Protein AF-A0A3D2V5H7-F1 (afdb_monomer_lite)

Radius of gyration: 29.08 Å; chains: 1; bounding box: 67×39×74 Å

Structure (mmCIF, N/CA/C/O backbone):
data_AF-A0A3D2V5H7-F1
#
_entry.id   AF-A0A3D2V5H7-F1
#
loop_
_atom_site.group_PDB
_atom_site.id
_atom_site.type_symbol
_atom_site.label_atom_id
_atom_site.label_alt_id
_atom_site.label_comp_id
_atom_site.label_asym_id
_atom_site.label_entity_id
_atom_site.label_seq_id
_atom_site.pdbx_PDB_ins_code
_atom_site.Cartn_x
_atom_site.Cartn_y
_atom_site.Cartn_z
_atom_site.occupancy
_atom_site.B_iso_or_equiv
_atom_site.auth_seq_id
_atom_site.auth_comp_id
_atom_site.auth_asym_id
_atom_site.auth_atom_id
_atom_site.pdbx_PDB_model_num
ATOM 1 N N . GLU A 1 1 ? 8.624 8.172 -12.654 1.00 70.38 1 GLU A N 1
ATOM 2 C CA . GLU A 1 1 ? 8.722 6.861 -13.332 1.00 70.38 1 GLU A CA 1
ATOM 3 C C . GLU A 1 1 ? 8.854 7.114 -14.825 1.00 70.38 1 GLU A C 1
ATOM 5 O O . GLU A 1 1 ? 8.631 8.256 -15.220 1.00 70.38 1 GLU A O 1
ATOM 10 N N . GLY A 1 2 ? 9.290 6.141 -15.624 1.00 90.81 2 GLY A N 1
ATOM 11 C CA . GLY A 1 2 ? 9.552 6.363 -17.047 1.00 90.81 2 GLY A CA 1
ATOM 12 C C . GLY A 1 2 ? 9.188 5.159 -17.900 1.00 90.81 2 GLY A C 1
ATOM 13 O O . GLY A 1 2 ? 9.436 4.023 -17.510 1.00 90.81 2 GLY A O 1
ATOM 14 N N . ILE A 1 3 ? 8.604 5.425 -19.065 1.00 94.00 3 ILE A N 1
ATOM 15 C CA . ILE A 1 3 ? 8.394 4.429 -20.114 1.00 94.00 3 ILE A CA 1
ATOM 16 C C . ILE A 1 3 ? 9.391 4.766 -21.218 1.00 94.00 3 ILE A C 1
ATOM 18 O O . ILE A 1 3 ? 9.264 5.803 -21.868 1.00 94.00 3 ILE A O 1
ATOM 22 N N . ALA A 1 4 ? 10.408 3.927 -21.385 1.00 93.94 4 ALA A N 1
ATOM 23 C CA . ALA A 1 4 ? 11.448 4.119 -22.386 1.00 93.94 4 ALA A CA 1
ATOM 24 C C . ALA A 1 4 ? 11.196 3.233 -23.611 1.00 93.94 4 ALA A C 1
ATOM 26 O O . ALA A 1 4 ? 10.828 2.068 -23.483 1.00 93.94 4 ALA A O 1
ATOM 27 N N . HIS A 1 5 ? 11.444 3.769 -24.806 1.00 93.81 5 HIS A N 1
ATOM 28 C CA . HIS A 1 5 ? 11.599 2.966 -26.016 1.00 93.81 5 HIS A CA 1
ATOM 29 C C . HIS A 1 5 ? 13.094 2.728 -26.232 1.00 93.81 5 HIS A C 1
ATOM 31 O O . HIS A 1 5 ? 13.810 3.629 -26.670 1.00 93.81 5 HIS A O 1
ATOM 37 N N . ARG A 1 6 ? 13.568 1.522 -25.919 1.00 91.44 6 ARG A N 1
ATOM 38 C CA . ARG A 1 6 ? 14.993 1.167 -25.996 1.00 91.44 6 ARG A CA 1
ATOM 39 C C . ARG A 1 6 ? 15.404 0.633 -27.366 1.00 91.44 6 ARG A C 1
ATOM 41 O O . ARG A 1 6 ? 16.592 0.497 -27.637 1.00 91.44 6 ARG A O 1
ATOM 48 N N . GLY A 1 7 ? 14.431 0.370 -28.242 1.00 92.62 7 GLY A N 1
ATOM 49 C CA . GLY A 1 7 ? 14.690 -0.285 -29.520 1.00 92.62 7 GLY A CA 1
ATOM 50 C C . GLY A 1 7 ? 15.323 -1.654 -29.292 1.00 92.62 7 GLY A C 1
ATOM 51 O O . GLY A 1 7 ? 14.989 -2.335 -28.325 1.00 92.62 7 GLY A O 1
ATOM 52 N N . ASP A 1 8 ? 16.245 -2.045 -30.156 1.00 94.00 8 ASP A N 1
ATOM 53 C CA . ASP A 1 8 ? 17.011 -3.289 -30.063 1.00 94.00 8 ASP A CA 1
ATOM 54 C C . ASP A 1 8 ? 18.351 -3.134 -29.305 1.00 94.00 8 ASP A C 1
ATOM 56 O O . ASP A 1 8 ? 19.121 -4.096 -29.212 1.00 94.00 8 ASP A O 1
ATOM 60 N N . PHE A 1 9 ? 18.625 -1.947 -28.739 1.00 93.75 9 PHE A N 1
ATOM 61 C CA . PHE A 1 9 ? 19.923 -1.568 -28.169 1.00 93.75 9 PHE A CA 1
ATOM 62 C C . PHE A 1 9 ? 20.448 -2.575 -27.142 1.00 93.75 9 PHE A C 1
ATOM 64 O O . PHE A 1 9 ? 21.615 -2.958 -27.213 1.00 93.75 9 PHE A O 1
ATOM 71 N N . ASP A 1 10 ? 19.622 -3.007 -26.185 1.00 94.38 10 ASP A N 1
ATOM 72 C CA . ASP A 1 10 ? 20.069 -3.889 -25.099 1.00 94.38 10 ASP A CA 1
ATOM 73 C C . ASP A 1 10 ? 20.480 -5.262 -25.616 1.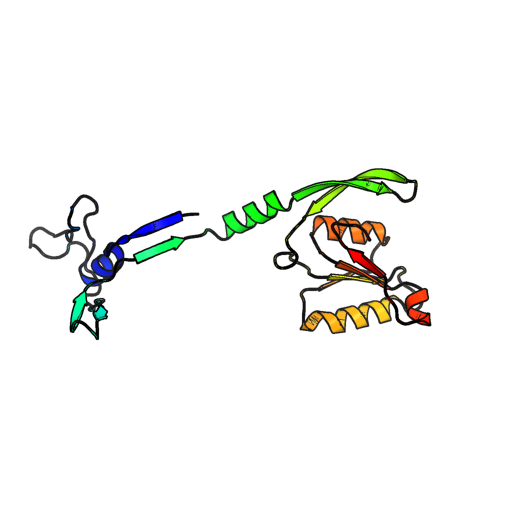00 94.38 10 ASP A C 1
ATOM 75 O O . ASP A 1 10 ? 21.561 -5.761 -25.301 1.00 94.38 10 ASP A O 1
ATOM 79 N N . LEU A 1 11 ? 19.629 -5.868 -26.443 1.00 95.69 11 LEU A N 1
ATOM 80 C CA . LEU A 1 11 ? 19.851 -7.211 -26.966 1.00 95.69 11 LEU A CA 1
ATOM 81 C C . LEU A 1 11 ? 21.052 -7.234 -27.909 1.00 95.69 11 LEU A C 1
ATOM 83 O O . LEU A 1 11 ? 21.924 -8.094 -27.766 1.00 95.69 11 LEU A O 1
ATOM 87 N N . ARG A 1 12 ? 21.154 -6.252 -28.812 1.00 95.38 12 ARG A N 1
ATOM 88 C CA . ARG A 1 12 ? 22.317 -6.112 -29.692 1.00 95.38 12 ARG A CA 1
ATOM 89 C C . ARG A 1 12 ? 23.588 -5.809 -28.908 1.00 95.38 12 ARG A C 1
ATOM 91 O O . ARG A 1 12 ? 24.598 -6.462 -29.147 1.00 95.38 12 ARG A O 1
ATOM 98 N N . SER A 1 13 ? 23.540 -4.934 -27.903 1.00 94.69 13 SER A N 1
ATOM 99 C CA . SER A 1 13 ? 24.713 -4.648 -27.064 1.00 94.69 13 SER A CA 1
ATOM 100 C C . SER A 1 13 ? 25.210 -5.885 -26.307 1.00 94.69 13 SER A C 1
ATOM 102 O O . SER A 1 13 ? 26.416 -6.116 -26.197 1.00 94.69 13 SER A O 1
ATOM 104 N N . HIS A 1 14 ? 24.292 -6.719 -25.807 1.00 95.50 14 HIS A N 1
ATOM 105 C CA . HIS A 1 14 ? 24.624 -7.974 -25.130 1.00 95.50 14 HIS A CA 1
ATOM 106 C C . HIS A 1 14 ? 25.090 -9.087 -26.078 1.00 95.50 14 HIS A C 1
ATOM 108 O O . HIS A 1 14 ? 25.809 -9.990 -25.637 1.00 95.50 14 HIS A O 1
ATOM 114 N N . MET A 1 15 ? 24.705 -9.050 -27.353 1.00 95.81 15 MET A N 1
ATOM 115 C CA . MET A 1 15 ? 25.098 -10.027 -28.371 1.00 95.81 15 MET A CA 1
ATOM 116 C C . MET A 1 15 ? 26.419 -9.642 -29.054 1.00 95.81 15 MET A C 1
ATOM 118 O O . MET A 1 15 ? 27.369 -10.425 -29.030 1.00 95.81 15 MET A O 1
ATOM 122 N N . GLU A 1 16 ? 26.487 -8.435 -29.615 1.00 95.06 16 GLU A N 1
ATOM 123 C CA . GLU A 1 16 ? 27.534 -7.949 -30.526 1.00 95.06 16 GLU A CA 1
ATOM 124 C C . GLU A 1 16 ? 28.676 -7.228 -29.788 1.00 95.06 16 GLU A C 1
ATOM 126 O O . GLU A 1 16 ? 29.846 -7.354 -30.153 1.00 95.06 16 GLU A O 1
ATOM 131 N N . GLY A 1 17 ? 28.351 -6.509 -28.712 1.00 94.69 17 GLY A N 1
ATOM 132 C CA . GLY A 1 17 ? 29.262 -5.601 -28.016 1.00 94.69 17 GLY A CA 1
ATOM 133 C C . GLY A 1 17 ? 28.679 -4.200 -27.879 1.00 94.69 17 GLY A C 1
ATOM 134 O O . GLY A 1 17 ? 27.616 -3.910 -28.413 1.00 94.69 17 GLY A O 1
ATOM 135 N N . LYS A 1 18 ? 29.358 -3.318 -27.139 1.00 94.44 18 LYS A N 1
ATOM 136 C CA . LYS A 1 18 ? 28.831 -1.977 -26.836 1.00 94.44 18 LYS A CA 1
ATOM 137 C C . LYS A 1 18 ? 28.528 -1.191 -28.122 1.00 94.44 18 LYS A C 1
ATOM 139 O O . LYS A 1 18 ? 29.432 -0.973 -28.927 1.00 94.44 18 LYS A O 1
ATOM 144 N N . LEU A 1 19 ? 27.281 -0.748 -28.268 1.00 93.81 19 LEU A N 1
ATOM 145 C CA . LEU A 1 19 ? 26.840 0.101 -29.374 1.00 93.81 19 LEU A CA 1
ATOM 146 C C . LEU A 1 19 ? 27.126 1.584 -29.092 1.00 93.81 19 LEU A C 1
ATOM 148 O O . LEU A 1 19 ? 27.026 2.022 -27.942 1.00 93.81 19 LEU A O 1
ATOM 152 N N . ASP A 1 20 ? 27.439 2.353 -30.136 1.00 90.50 20 ASP A N 1
ATOM 153 C CA . ASP A 1 20 ? 27.622 3.804 -30.058 1.00 90.50 20 ASP A CA 1
ATOM 154 C C . ASP A 1 20 ? 26.261 4.521 -30.140 1.00 90.50 20 ASP A C 1
ATOM 156 O O . ASP A 1 20 ? 25.637 4.540 -31.206 1.00 90.50 20 ASP A O 1
ATOM 160 N N . PRO A 1 21 ? 25.792 5.160 -29.052 1.00 84.69 21 PRO A N 1
ATOM 161 C CA . PRO A 1 21 ? 24.500 5.842 -29.031 1.00 84.69 21 PRO A CA 1
ATOM 162 C C . PRO A 1 21 ? 24.428 7.075 -29.947 1.00 84.69 21 PRO A C 1
ATOM 164 O O . PRO A 1 21 ? 23.338 7.602 -30.151 1.00 84.69 21 PRO A O 1
ATOM 167 N N . ASN A 1 22 ? 25.554 7.557 -30.484 1.00 88.38 22 ASN A N 1
ATOM 168 C CA . ASN A 1 22 ? 25.585 8.692 -31.413 1.00 88.38 22 ASN A CA 1
ATOM 169 C C . ASN A 1 22 ? 25.390 8.275 -32.879 1.00 88.38 22 ASN A C 1
ATOM 171 O O . ASN A 1 22 ? 25.282 9.139 -33.749 1.00 88.38 22 ASN A O 1
ATOM 175 N N . THR A 1 23 ? 25.359 6.972 -33.162 1.00 89.12 23 THR A N 1
ATOM 176 C CA . THR A 1 23 ? 25.171 6.432 -34.515 1.00 89.12 23 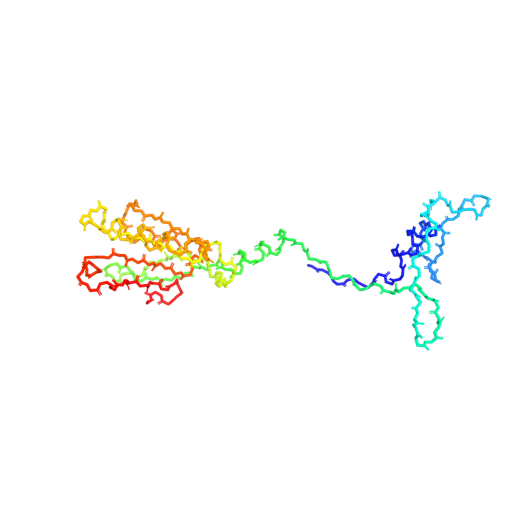THR A CA 1
ATOM 177 C C . THR A 1 23 ? 23.703 6.100 -34.777 1.00 89.12 23 THR A C 1
ATOM 179 O O . THR A 1 23 ? 22.959 5.719 -33.872 1.00 89.12 23 THR A O 1
ATOM 182 N N . ASN A 1 24 ? 23.261 6.281 -36.024 1.00 86.25 24 ASN A N 1
ATOM 183 C CA . ASN A 1 24 ? 21.930 5.876 -36.470 1.00 86.25 24 ASN A CA 1
ATOM 184 C C . ASN A 1 24 ? 22.008 5.332 -37.914 1.00 86.25 24 ASN A C 1
ATOM 186 O O . ASN A 1 24 ? 22.168 6.136 -38.837 1.00 86.25 24 ASN A O 1
ATOM 190 N N . PRO A 1 25 ? 21.907 4.005 -38.132 1.00 86.31 25 PRO A N 1
ATOM 191 C CA . PRO A 1 25 ? 21.596 2.965 -37.144 1.00 86.31 25 PRO A CA 1
ATOM 192 C C . PRO A 1 25 ? 22.700 2.796 -36.090 1.00 86.31 25 PRO A C 1
ATOM 194 O O . PRO A 1 25 ? 23.825 3.233 -36.293 1.00 86.31 25 PRO A O 1
ATOM 197 N N . LEU A 1 26 ? 22.365 2.168 -34.961 1.00 89.88 26 LEU A N 1
ATOM 198 C CA . LEU A 1 26 ? 23.327 1.885 -33.895 1.00 89.88 26 LEU A CA 1
ATOM 199 C C . LEU A 1 26 ? 24.411 0.911 -34.385 1.00 89.88 26 LEU A C 1
ATOM 201 O O . LEU A 1 26 ? 24.105 -0.225 -34.772 1.00 89.88 26 LEU A O 1
ATOM 205 N N . GLU A 1 27 ? 25.667 1.336 -34.320 1.00 92.81 27 GLU A N 1
ATOM 206 C CA . GLU A 1 27 ? 26.853 0.578 -34.723 1.00 92.81 27 GLU A CA 1
ATOM 207 C C . GLU A 1 27 ? 27.681 0.136 -33.508 1.00 92.81 27 GLU A C 1
ATOM 209 O O . GLU A 1 27 ? 27.677 0.782 -32.461 1.00 92.81 27 GLU A O 1
ATOM 214 N N . VAL A 1 28 ? 28.399 -0.984 -33.632 1.00 93.94 28 VAL A N 1
ATOM 215 C CA . VAL A 1 28 ? 29.275 -1.505 -32.569 1.00 93.94 28 VAL A CA 1
ATOM 216 C C . VAL A 1 28 ? 30.547 -0.664 -32.490 1.00 93.94 28 VAL A C 1
ATOM 218 O O . VAL A 1 28 ? 31.222 -0.465 -33.496 1.00 93.94 28 VAL A O 1
ATOM 221 N N . GLU A 1 29 ? 30.939 -0.232 -31.289 1.00 94.31 29 GLU A N 1
ATOM 222 C CA . GLU A 1 29 ? 32.233 0.423 -31.084 1.00 94.31 29 GLU A CA 1
ATOM 223 C C . GLU A 1 29 ? 33.377 -0.555 -31.407 1.00 94.31 29 GLU A C 1
ATOM 225 O O . GLU A 1 29 ? 33.543 -1.570 -30.722 1.00 94.31 29 GLU A O 1
ATOM 230 N N . THR A 1 30 ? 34.211 -0.244 -32.404 1.00 93.50 30 THR A N 1
ATOM 231 C CA . THR A 1 30 ? 35.353 -1.083 -32.805 1.00 93.50 30 THR A CA 1
ATOM 232 C C . THR A 1 30 ? 36.702 -0.554 -32.312 1.00 93.50 30 THR A C 1
ATOM 234 O O . THR A 1 30 ? 36.881 0.638 -32.065 1.00 93.50 30 THR A O 1
ATOM 237 N N . ASN A 1 31 ? 37.685 -1.445 -32.170 1.00 93.44 31 ASN A N 1
ATOM 238 C CA . ASN A 1 31 ? 39.093 -1.094 -31.971 1.00 93.44 31 ASN A CA 1
ATOM 239 C C . ASN A 1 31 ? 39.820 -0.863 -33.314 1.00 93.44 31 ASN A C 1
ATOM 241 O O . ASN A 1 31 ? 39.227 -0.983 -34.384 1.00 93.44 31 ASN A O 1
ATOM 245 N N . GLU A 1 32 ? 41.127 -0.584 -33.261 1.00 93.19 32 GLU A N 1
ATOM 246 C CA . GLU A 1 32 ? 41.990 -0.357 -34.438 1.00 93.19 32 GLU A CA 1
ATOM 247 C C . GLU A 1 32 ? 42.047 -1.549 -35.415 1.00 93.19 32 GLU A C 1
ATOM 249 O O . GLU A 1 32 ? 42.447 -1.395 -36.566 1.00 93.19 32 GLU A O 1
ATOM 254 N N . HIS A 1 33 ? 41.620 -2.738 -34.979 1.00 90.44 33 HIS A N 1
ATOM 255 C CA . HIS A 1 33 ? 41.572 -3.962 -35.780 1.00 90.44 33 HIS A CA 1
ATOM 256 C C . HIS A 1 33 ? 40.157 -4.306 -36.280 1.00 90.44 33 HIS A C 1
ATOM 258 O O . HIS A 1 33 ? 39.944 -5.413 -36.775 1.00 90.44 33 HIS A O 1
ATOM 264 N N . GLY A 1 34 ? 39.178 -3.407 -36.120 1.00 90.06 34 GLY A N 1
ATOM 265 C CA . GLY A 1 34 ? 37.791 -3.628 -36.547 1.00 90.06 34 GLY A CA 1
ATOM 266 C C . GLY A 1 34 ? 37.018 -4.644 -35.697 1.00 90.06 34 GLY A C 1
ATOM 267 O O . GLY A 1 34 ? 35.945 -5.088 -36.092 1.00 90.06 34 GLY A O 1
ATOM 268 N N . GLN A 1 35 ? 37.545 -5.038 -34.534 1.00 90.56 35 GLN A N 1
ATOM 269 C CA . GLN A 1 35 ? 36.857 -5.931 -33.598 1.00 90.56 35 GLN A CA 1
ATOM 270 C C . GLN A 1 35 ? 36.078 -5.121 -32.558 1.00 90.56 35 GLN A C 1
ATOM 272 O O . GLN A 1 35 ? 36.525 -4.021 -32.222 1.00 90.56 35 GLN A O 1
ATOM 277 N N . PRO A 1 36 ? 34.986 -5.659 -31.973 1.00 92.94 36 PRO A N 1
ATOM 278 C CA . PRO A 1 36 ? 34.277 -4.990 -30.888 1.00 92.94 36 PRO A CA 1
ATOM 279 C C . PRO A 1 36 ? 35.239 -4.599 -29.763 1.00 92.94 36 PRO A C 1
ATOM 281 O O . PRO A 1 36 ? 35.904 -5.455 -29.171 1.00 92.94 36 PRO A O 1
ATOM 284 N N . LYS A 1 37 ? 35.313 -3.299 -29.470 1.00 94.88 37 LYS A N 1
ATOM 285 C CA . LYS A 1 37 ? 36.137 -2.725 -28.400 1.00 94.88 37 LYS A CA 1
ATOM 286 C C . LYS A 1 37 ? 35.729 -3.285 -27.038 1.00 94.88 37 LYS A C 1
ATOM 288 O O . LYS A 1 37 ? 36.584 -3.587 -26.212 1.00 94.88 37 LYS A O 1
ATOM 293 N N . TRP A 1 38 ? 34.425 -3.474 -26.844 1.00 94.75 38 TRP A N 1
ATOM 294 C CA . TRP A 1 38 ? 33.826 -4.136 -25.689 1.00 94.75 38 TRP A CA 1
ATOM 295 C C . TRP A 1 38 ? 33.027 -5.332 -26.184 1.00 94.75 38 TRP A C 1
ATOM 297 O O . TRP A 1 38 ? 32.022 -5.156 -26.869 1.00 94.75 38 TRP A O 1
ATOM 307 N N . ARG A 1 39 ? 33.484 -6.546 -25.874 1.00 93.94 39 ARG A N 1
ATOM 308 C CA . ARG A 1 39 ? 32.860 -7.769 -26.388 1.00 93.94 39 ARG A CA 1
ATOM 309 C C . ARG A 1 39 ? 31.509 -8.038 -25.727 1.00 93.94 39 ARG A C 1
ATOM 311 O O . ARG A 1 39 ? 31.407 -8.022 -24.502 1.00 93.94 39 ARG A O 1
ATOM 318 N N . GLY A 1 40 ? 30.512 -8.346 -26.552 1.00 93.56 40 GLY A N 1
ATOM 319 C CA . GLY A 1 40 ? 29.263 -8.963 -26.118 1.00 93.56 40 GLY A CA 1
ATOM 320 C C . GLY A 1 40 ? 29.441 -10.453 -25.810 1.00 93.56 40 GLY A C 1
ATOM 321 O O . GLY A 1 40 ? 30.530 -11.019 -25.922 1.00 93.56 40 GLY A O 1
ATOM 322 N N . SER A 1 41 ? 28.348 -11.108 -25.432 1.00 95.62 41 SER A N 1
ATOM 323 C CA . SER A 1 41 ? 28.318 -12.541 -25.124 1.00 95.62 41 SER A CA 1
ATOM 324 C C . SER A 1 41 ? 28.505 -13.442 -26.350 1.00 95.62 41 SER A C 1
ATOM 326 O O . SER A 1 41 ? 28.837 -14.616 -26.184 1.00 95.62 41 SER A O 1
ATOM 328 N N . GLY A 1 42 ? 28.253 -12.928 -27.561 1.00 93.00 42 GLY A N 1
ATOM 329 C CA . GLY A 1 42 ? 28.255 -13.701 -28.806 1.00 93.00 42 GLY A CA 1
ATOM 330 C C . GLY A 1 42 ? 27.123 -14.729 -28.921 1.00 93.00 42 GLY A C 1
ATOM 331 O O . GLY A 1 42 ? 27.089 -15.483 -29.891 1.00 93.00 42 GLY A O 1
ATOM 332 N N . LYS A 1 43 ? 26.207 -14.794 -27.946 1.00 96.06 43 LYS A N 1
ATOM 333 C CA . LYS A 1 43 ? 25.021 -15.656 -28.012 1.00 96.06 43 LYS A CA 1
ATOM 334 C C . LYS A 1 43 ? 23.951 -14.990 -28.871 1.00 96.06 43 LYS A C 1
ATOM 336 O O . LYS A 1 43 ? 23.673 -13.813 -28.674 1.00 96.06 43 LYS A O 1
ATOM 341 N N . ASP A 1 44 ? 23.344 -15.758 -29.775 1.00 95.25 44 ASP A N 1
ATOM 342 C CA . ASP A 1 44 ? 22.225 -15.295 -30.600 1.00 95.25 44 ASP A CA 1
ATOM 343 C C . ASP A 1 44 ? 21.011 -14.996 -29.705 1.00 95.25 44 ASP A C 1
ATOM 345 O O . ASP A 1 44 ? 20.450 -15.903 -29.088 1.00 95.25 44 ASP A O 1
ATOM 349 N N . LEU A 1 45 ? 20.654 -13.714 -29.606 1.00 95.81 45 LEU A N 1
ATOM 350 C CA . LEU A 1 45 ? 19.474 -13.217 -28.890 1.00 95.81 45 LEU A CA 1
ATOM 351 C C . LEU A 1 45 ? 18.348 -12.805 -29.858 1.00 95.81 45 LEU A C 1
ATOM 353 O O . LEU A 1 45 ? 17.414 -12.113 -29.450 1.00 95.81 45 LEU A O 1
ATOM 357 N N . SER A 1 46 ? 18.430 -13.196 -31.136 1.00 95.75 46 SER A N 1
ATOM 358 C CA . SER A 1 46 ? 17.356 -12.959 -32.102 1.00 95.75 46 SER A CA 1
ATOM 359 C C . SER A 1 46 ? 16.128 -13.820 -31.813 1.00 95.75 46 SER A C 1
ATOM 361 O O . SER A 1 46 ? 16.211 -14.954 -31.331 1.00 95.75 46 SER A O 1
ATOM 363 N N . TYR A 1 47 ? 14.966 -13.271 -32.143 1.00 96.75 47 TYR A N 1
ATOM 364 C CA . TYR A 1 47 ? 13.712 -14.000 -32.185 1.00 96.75 47 TYR A CA 1
ATOM 365 C C . TYR A 1 47 ? 13.436 -14.442 -33.622 1.00 96.75 47 TYR A C 1
ATOM 367 O O . TYR A 1 47 ? 13.705 -13.701 -34.569 1.00 96.75 47 TYR A O 1
ATOM 375 N N . ARG A 1 48 ? 12.907 -15.657 -33.784 1.00 96.56 48 ARG A N 1
ATOM 376 C CA . ARG A 1 48 ? 12.405 -16.152 -35.065 1.00 96.56 48 ARG A CA 1
ATOM 377 C C . ARG A 1 48 ? 10.887 -16.115 -35.026 1.00 96.56 48 ARG A C 1
ATOM 379 O O . ARG A 1 48 ? 10.301 -16.767 -34.168 1.00 96.56 48 ARG A O 1
ATOM 386 N N . ASP A 1 49 ? 10.284 -15.389 -35.955 1.00 95.00 49 ASP A N 1
ATOM 387 C CA . ASP A 1 49 ? 8.840 -15.433 -36.146 1.00 95.00 49 ASP A CA 1
ATOM 388 C C . ASP A 1 49 ? 8.456 -16.699 -36.921 1.00 95.00 49 ASP A C 1
ATOM 390 O O . ASP A 1 49 ? 8.974 -16.968 -38.006 1.00 95.00 49 ASP A O 1
ATOM 394 N N . ASP A 1 50 ? 7.549 -17.489 -36.355 1.00 94.00 50 ASP A N 1
ATOM 395 C CA . ASP A 1 50 ? 7.130 -18.767 -36.931 1.00 94.00 50 ASP A CA 1
ATOM 396 C C . ASP A 1 50 ? 6.231 -18.590 -38.165 1.00 94.00 50 ASP A C 1
ATOM 398 O O . ASP A 1 50 ? 6.158 -19.492 -39.001 1.00 94.00 50 ASP A O 1
ATOM 402 N N . LEU A 1 51 ? 5.561 -17.438 -38.303 1.00 94.25 51 LEU A N 1
ATOM 403 C CA . LEU A 1 51 ? 4.658 -17.164 -39.424 1.00 94.25 51 LEU A CA 1
ATOM 404 C C . LEU A 1 51 ? 5.414 -16.727 -40.683 1.00 94.25 51 LEU A C 1
ATOM 406 O O . LEU A 1 51 ? 5.183 -17.276 -41.760 1.00 94.25 51 LEU A O 1
ATOM 410 N N . SER A 1 52 ? 6.309 -15.746 -40.561 1.00 94.12 52 SER A N 1
ATOM 411 C CA . SER A 1 52 ? 7.130 -15.255 -41.678 1.00 94.12 52 SER A CA 1
ATOM 412 C C . SER A 1 52 ? 8.400 -16.080 -41.902 1.00 94.12 52 SER A C 1
ATOM 414 O O . SER A 1 52 ? 8.955 -16.091 -43.000 1.00 94.12 52 SER A O 1
ATOM 416 N N . GLY A 1 53 ? 8.879 -16.777 -40.869 1.00 94.12 53 GLY A N 1
ATOM 417 C CA . GLY A 1 53 ? 10.177 -17.445 -40.863 1.00 94.12 53 GLY A CA 1
ATOM 418 C C . GLY A 1 53 ? 11.366 -16.496 -40.672 1.00 94.12 53 GLY A C 1
ATOM 419 O O . GLY A 1 53 ? 12.501 -16.981 -40.634 1.00 94.12 53 GLY A O 1
ATOM 420 N N . GLU A 1 54 ? 11.132 -15.187 -40.546 1.00 95.31 54 GLU A N 1
ATOM 421 C CA . GLU A 1 54 ? 12.172 -14.169 -40.410 1.00 95.31 54 GLU A CA 1
ATOM 422 C C . GLU A 1 54 ? 12.800 -14.171 -39.012 1.00 95.31 54 GLU A C 1
ATOM 424 O O . GLU A 1 54 ? 12.145 -14.430 -37.999 1.00 95.31 54 GLU A O 1
ATOM 429 N N . LYS A 1 55 ? 14.102 -13.868 -38.957 1.00 95.56 55 LYS A N 1
ATOM 430 C CA . LYS A 1 55 ? 14.833 -13.625 -37.712 1.00 95.56 55 LYS A CA 1
ATOM 431 C C . LYS A 1 55 ? 15.094 -12.136 -37.548 1.00 95.56 55 LYS A C 1
ATOM 433 O O . LYS A 1 55 ? 15.644 -11.513 -38.453 1.00 95.56 55 LYS A O 1
ATOM 438 N N . TYR A 1 56 ? 14.779 -11.594 -36.378 1.00 95.00 56 TYR A N 1
ATOM 439 C CA . TYR A 1 56 ? 15.046 -10.198 -36.038 1.00 95.00 56 TYR A CA 1
ATOM 440 C C . TYR A 1 56 ? 15.386 -10.039 -34.554 1.00 95.00 56 TYR A C 1
ATOM 442 O O . TYR A 1 56 ? 15.093 -10.909 -33.731 1.00 95.00 56 TYR A O 1
ATOM 450 N N . VAL A 1 57 ? 16.014 -8.918 -34.198 1.00 95.31 57 VAL A N 1
ATOM 451 C CA . VAL A 1 57 ? 16.204 -8.540 -32.793 1.00 95.31 57 VAL A CA 1
ATOM 452 C C . VAL A 1 57 ? 15.013 -7.674 -32.373 1.00 95.31 57 VAL A C 1
ATOM 454 O O . VAL A 1 57 ? 14.774 -6.640 -32.998 1.00 95.31 57 VAL A O 1
ATOM 457 N N . PRO A 1 58 ? 14.211 -8.087 -31.377 1.00 95.38 58 PRO A N 1
ATOM 458 C CA . PRO A 1 58 ? 13.001 -7.360 -31.022 1.00 95.38 58 PRO A CA 1
ATOM 459 C C . PRO A 1 58 ? 13.320 -6.016 -30.364 1.00 95.38 58 PRO A C 1
ATOM 461 O O . PRO A 1 58 ? 14.290 -5.878 -29.618 1.00 95.38 58 PRO A O 1
ATOM 464 N N . HIS A 1 59 ? 12.444 -5.040 -30.598 1.00 95.19 59 HIS A N 1
ATOM 465 C CA . HIS A 1 59 ? 12.476 -3.778 -29.872 1.00 95.19 59 HIS A CA 1
ATOM 466 C C . HIS A 1 59 ? 11.885 -3.934 -28.467 1.00 95.19 59 HIS A C 1
ATOM 468 O O . HIS A 1 59 ? 10.892 -4.637 -28.272 1.00 95.19 59 HIS A O 1
ATOM 474 N N . VAL A 1 60 ? 12.460 -3.223 -27.499 1.00 95.69 60 VAL A N 1
ATOM 475 C CA . VAL A 1 60 ? 12.040 -3.244 -26.098 1.00 95.69 60 VAL A CA 1
ATOM 476 C C . VAL A 1 60 ? 11.383 -1.919 -25.718 1.00 95.69 60 VAL A C 1
ATOM 478 O O . VAL A 1 60 ? 11.985 -0.846 -25.817 1.00 95.69 60 VAL A O 1
ATOM 481 N N . ILE A 1 61 ? 10.144 -2.009 -25.233 1.00 97.06 61 ILE A N 1
ATOM 482 C CA . ILE A 1 61 ? 9.498 -0.956 -24.446 1.00 97.06 61 ILE A CA 1
ATOM 483 C C . ILE A 1 61 ? 9.715 -1.302 -22.976 1.00 97.06 61 ILE A C 1
ATOM 485 O O . ILE A 1 61 ? 9.313 -2.375 -22.534 1.00 97.06 61 ILE A O 1
ATOM 489 N N . GLU A 1 62 ? 10.347 -0.406 -22.225 1.00 96.31 62 GLU A N 1
ATOM 490 C CA . GLU A 1 62 ? 10.700 -0.609 -20.821 1.00 96.31 62 GLU A CA 1
ATOM 491 C C . GLU A 1 62 ? 9.902 0.347 -19.922 1.00 96.31 62 GLU A C 1
ATOM 493 O O . GLU A 1 62 ? 10.259 1.522 -19.787 1.00 96.31 62 GLU A O 1
ATOM 498 N N . PRO A 1 63 ? 8.826 -0.132 -19.276 1.00 95.94 63 PRO A N 1
ATOM 499 C CA . PRO A 1 63 ? 8.231 0.538 -18.130 1.00 95.94 63 PRO A CA 1
ATOM 500 C C . PRO A 1 63 ? 9.113 0.317 -16.898 1.00 95.94 63 PRO A C 1
ATOM 502 O O . PRO A 1 63 ? 9.237 -0.802 -16.402 1.00 95.94 63 PRO A O 1
ATOM 505 N N . SER A 1 64 ? 9.707 1.393 -16.389 1.00 95.06 64 SER A N 1
ATOM 506 C CA . SER A 1 64 ? 10.525 1.367 -15.179 1.00 95.06 64 SER A CA 1
ATOM 507 C C . SER A 1 64 ? 9.957 2.303 -14.112 1.00 95.06 64 SER A C 1
ATOM 509 O O . SER A 1 64 ? 9.782 3.514 -14.311 1.00 95.06 64 SER A O 1
ATOM 511 N N . ALA A 1 65 ? 9.668 1.712 -12.955 1.00 94.81 65 ALA A N 1
ATOM 512 C CA . ALA A 1 65 ? 9.046 2.340 -11.800 1.00 94.81 65 ALA A CA 1
ATOM 513 C C . ALA A 1 65 ? 9.954 2.179 -10.575 1.00 94.81 65 ALA A C 1
ATOM 515 O O . ALA A 1 65 ? 10.513 1.110 -10.332 1.00 94.81 65 ALA A O 1
ATOM 516 N N . GLY A 1 66 ? 10.130 3.255 -9.808 1.00 95.88 66 GLY A N 1
ATOM 517 C CA . GLY A 1 66 ? 11.009 3.247 -8.640 1.00 95.88 66 GLY A CA 1
ATOM 518 C C . GLY A 1 66 ? 10.209 2.935 -7.384 1.00 95.88 66 GLY A C 1
ATOM 519 O O . GLY A 1 66 ? 9.418 3.777 -6.971 1.00 95.88 66 GLY A O 1
ATOM 520 N N . ALA A 1 67 ? 10.445 1.782 -6.755 1.00 94.88 67 ALA A N 1
ATOM 521 C CA . ALA A 1 67 ? 9.679 1.329 -5.589 1.00 94.88 67 ALA A CA 1
ATOM 522 C C . ALA A 1 67 ? 9.650 2.357 -4.441 1.00 94.88 67 ALA A C 1
ATOM 524 O O . ALA A 1 67 ? 8.588 2.616 -3.873 1.00 94.88 67 ALA A O 1
ATOM 525 N N . ASP A 1 68 ? 10.779 3.005 -4.141 1.00 96.25 68 ASP A N 1
ATOM 526 C CA . ASP A 1 68 ? 10.871 4.044 -3.109 1.00 96.25 68 ASP A CA 1
ATOM 527 C C . ASP A 1 68 ? 10.043 5.284 -3.459 1.00 96.25 68 ASP A C 1
ATOM 529 O O . ASP A 1 68 ? 9.347 5.839 -2.611 1.00 96.25 68 ASP A O 1
ATOM 533 N N . ARG A 1 69 ? 10.074 5.707 -4.730 1.00 96.31 69 ARG A N 1
ATOM 534 C CA . ARG A 1 69 ? 9.300 6.870 -5.191 1.00 96.31 69 ARG A CA 1
ATOM 535 C C . ARG A 1 69 ? 7.810 6.568 -5.216 1.00 96.31 69 ARG A C 1
ATOM 537 O O . ARG A 1 69 ? 7.035 7.428 -4.822 1.00 96.31 69 ARG A O 1
ATOM 544 N N . ALA A 1 70 ? 7.422 5.366 -5.639 1.00 95.19 70 ALA A N 1
ATOM 545 C CA . ALA A 1 70 ? 6.040 4.910 -5.574 1.00 95.19 70 ALA A CA 1
ATOM 546 C C . ALA A 1 70 ? 5.551 4.874 -4.120 1.00 95.19 70 ALA A C 1
ATOM 548 O O . ALA A 1 70 ? 4.485 5.397 -3.815 1.00 95.19 70 ALA A O 1
ATOM 549 N N . THR A 1 71 ? 6.368 4.344 -3.204 1.00 96.19 71 THR A N 1
ATOM 550 C CA . THR A 1 71 ? 6.063 4.340 -1.767 1.00 96.19 71 THR A CA 1
ATOM 551 C C . THR A 1 71 ? 5.863 5.759 -1.247 1.00 96.19 71 THR A C 1
ATOM 553 O O . THR A 1 71 ? 4.826 6.042 -0.656 1.00 96.19 71 THR A O 1
ATOM 556 N N . LEU A 1 72 ? 6.801 6.673 -1.518 1.00 97.56 72 LEU A N 1
ATOM 557 C CA . LEU A 1 72 ? 6.679 8.077 -1.121 1.00 97.56 72 LEU A CA 1
ATOM 558 C C . LEU A 1 72 ? 5.428 8.734 -1.719 1.00 97.56 72 LEU A C 1
ATOM 560 O O . LEU A 1 72 ? 4.718 9.426 -1.000 1.00 97.56 72 LEU A O 1
ATOM 564 N N . ALA A 1 73 ? 5.124 8.488 -2.995 1.00 97.06 73 ALA A N 1
ATOM 565 C CA . ALA A 1 73 ? 3.921 9.007 -3.637 1.00 97.06 73 ALA A CA 1
ATOM 566 C C . ALA A 1 73 ? 2.647 8.516 -2.932 1.00 97.06 73 ALA A C 1
ATOM 568 O O . ALA A 1 73 ? 1.774 9.325 -2.636 1.00 97.06 73 ALA A O 1
ATOM 569 N N . PHE A 1 74 ? 2.562 7.226 -2.584 1.00 97.38 74 PHE A N 1
ATOM 570 C CA . PHE A 1 74 ? 1.430 6.694 -1.821 1.00 97.38 74 PHE A CA 1
ATOM 571 C C . PHE A 1 74 ? 1.338 7.279 -0.411 1.00 97.38 74 PHE A C 1
ATOM 573 O O . PHE A 1 74 ? 0.231 7.514 0.061 1.00 97.38 74 PHE A O 1
ATOM 580 N N . LEU A 1 75 ? 2.468 7.516 0.266 1.00 97.88 75 LEU A N 1
ATOM 581 C CA . LEU A 1 75 ? 2.482 8.184 1.571 1.00 97.88 75 LEU A CA 1
ATOM 582 C C . LEU A 1 75 ? 1.956 9.619 1.457 1.00 97.88 75 LEU A C 1
ATOM 584 O O . LEU A 1 75 ? 1.079 10.003 2.223 1.00 97.88 75 LEU A O 1
ATOM 588 N N . CYS A 1 76 ? 2.470 10.394 0.500 1.00 97.81 76 CYS A N 1
ATOM 589 C CA . CYS A 1 76 ? 2.067 11.783 0.290 1.00 97.81 76 CYS A CA 1
ATOM 590 C C . CYS A 1 76 ? 0.590 11.907 -0.097 1.00 97.81 76 CYS A C 1
ATOM 592 O O . CYS A 1 76 ? -0.088 12.772 0.440 1.00 97.81 76 CYS A O 1
ATOM 594 N N . GLU A 1 77 ? 0.095 11.041 -0.983 1.00 97.81 77 GLU A N 1
ATOM 595 C CA . GLU A 1 77 ? -1.309 11.043 -1.411 1.00 97.81 77 GLU A CA 1
ATOM 596 C C . GLU A 1 77 ? -2.257 10.608 -0.286 1.00 97.81 77 GLU A C 1
ATOM 598 O O . GLU A 1 77 ? -3.347 11.149 -0.132 1.00 97.81 77 GLU A O 1
ATOM 603 N N . ALA A 1 78 ? -1.857 9.620 0.519 1.00 98.06 78 ALA A N 1
ATOM 604 C CA . ALA A 1 78 ? -2.686 9.140 1.617 1.00 98.06 78 ALA A CA 1
ATOM 605 C C . ALA A 1 78 ? -2.719 10.116 2.801 1.00 98.06 78 ALA A C 1
ATOM 607 O O . ALA A 1 78 ? -3.704 10.135 3.536 1.00 98.06 78 ALA A O 1
ATOM 608 N N . TYR A 1 79 ? -1.660 10.891 3.031 1.00 98.31 79 TYR A N 1
ATOM 609 C CA . TYR A 1 79 ? -1.592 11.808 4.164 1.00 98.31 79 TYR A CA 1
ATOM 610 C C . TYR A 1 79 ? -2.693 12.867 4.078 1.00 98.31 79 TYR A C 1
ATOM 612 O O . TYR A 1 79 ? -2.749 13.666 3.148 1.00 98.31 79 TYR A O 1
ATOM 620 N N . THR A 1 80 ? -3.587 12.875 5.061 1.00 97.88 80 THR A N 1
ATOM 621 C CA . THR A 1 80 ? -4.699 13.819 5.148 1.00 97.88 80 THR A CA 1
ATOM 622 C C . THR A 1 80 ? -4.834 14.313 6.582 1.00 97.88 80 THR A C 1
ATOM 624 O O . THR A 1 80 ? -4.726 13.534 7.529 1.00 97.88 80 THR A O 1
ATOM 627 N N . GLU A 1 81 ? -5.127 15.600 6.743 1.00 96.75 81 GLU A N 1
ATOM 628 C CA . GLU A 1 81 ? -5.613 16.158 8.001 1.00 96.75 81 GLU A CA 1
ATOM 629 C C . GLU A 1 81 ? -7.093 16.510 7.838 1.00 96.75 81 GLU A C 1
ATOM 631 O O . GLU A 1 81 ? -7.465 17.227 6.908 1.00 96.75 81 GLU A O 1
ATOM 636 N N . ASP A 1 82 ? -7.948 15.967 8.700 1.00 92.62 82 ASP A N 1
ATOM 637 C CA . ASP A 1 82 ? -9.369 16.314 8.753 1.00 92.62 82 ASP A CA 1
ATOM 638 C C . ASP A 1 82 ? -9.798 16.606 10.200 1.00 92.62 82 ASP A C 1
ATOM 640 O O . ASP A 1 82 ? -9.030 16.428 11.150 1.00 92.62 82 ASP A O 1
ATOM 644 N N . GLU A 1 83 ? -11.010 17.125 10.375 1.00 91.00 83 GLU A N 1
ATOM 645 C CA . GLU A 1 83 ? -11.555 17.433 11.693 1.00 91.00 83 GLU A CA 1
ATOM 646 C C . GLU A 1 83 ? -12.598 16.396 12.096 1.00 91.00 83 GLU A C 1
ATOM 648 O O . GLU A 1 83 ? -13.487 16.047 11.317 1.00 91.00 83 GLU A O 1
ATOM 653 N N . VAL A 1 84 ? -12.519 15.931 13.342 1.00 87.38 84 VAL A N 1
ATOM 654 C CA . VAL A 1 84 ? -13.497 15.003 13.914 1.00 87.38 84 VAL A CA 1
ATOM 655 C C . VAL A 1 84 ? -13.960 15.469 15.288 1.00 87.38 84 VAL A C 1
ATOM 657 O O . VAL A 1 84 ? -13.145 15.999 16.048 1.00 87.38 84 VAL A O 1
ATOM 660 N N . PRO A 1 85 ? -15.237 15.259 15.642 1.00 84.75 85 PRO A N 1
ATOM 661 C CA . PRO A 1 85 ? -15.728 15.606 16.963 1.00 84.75 85 PRO A CA 1
ATOM 662 C C . PRO A 1 85 ? -15.078 14.717 18.026 1.00 84.75 85 PRO A C 1
ATOM 664 O O . PRO A 1 85 ? -14.879 13.515 17.835 1.00 84.75 85 PRO A O 1
ATOM 667 N N . ASP A 1 86 ? -14.758 15.314 19.166 1.00 82.12 86 ASP A N 1
ATOM 668 C CA . ASP A 1 86 ? -14.374 14.586 20.366 1.00 82.12 86 ASP A CA 1
ATOM 669 C C . ASP A 1 86 ? -15.586 14.077 21.153 1.00 82.12 86 ASP A C 1
ATOM 671 O O . ASP A 1 86 ? -16.737 14.310 20.789 1.00 82.12 86 ASP A O 1
ATOM 675 N N . GLU A 1 87 ? -15.334 13.395 22.273 1.00 77.12 87 GLU A N 1
ATOM 676 C CA . GLU A 1 87 ? -16.387 12.894 23.173 1.00 77.12 87 GLU A CA 1
ATOM 677 C C . GLU A 1 87 ? -17.319 14.005 23.701 1.00 77.12 87 GLU A C 1
ATOM 679 O O . GLU A 1 87 ? -18.406 13.716 24.195 1.00 77.12 87 GLU A O 1
ATOM 684 N N . LYS A 1 88 ? -16.908 15.277 23.610 1.00 82.81 88 LYS A N 1
ATOM 685 C CA . LYS A 1 88 ? -17.664 16.462 24.033 1.00 82.81 88 LYS A CA 1
ATOM 686 C C . LYS A 1 88 ? -18.246 17.248 22.849 1.00 82.81 88 LYS A C 1
ATOM 688 O O . LYS A 1 88 ? -18.837 18.302 23.072 1.00 82.81 88 LYS A O 1
ATOM 693 N N . GLY A 1 89 ? -18.089 16.760 21.618 1.00 84.12 89 GLY A N 1
ATOM 694 C CA . GLY A 1 89 ? -18.572 17.395 20.392 1.00 84.12 89 GLY A CA 1
ATOM 695 C C . GLY A 1 89 ? -17.701 18.536 19.857 1.00 84.12 89 GLY A C 1
ATOM 696 O O . GLY A 1 89 ? -18.111 19.199 18.907 1.00 84.12 89 GLY A O 1
ATOM 697 N N . ASN A 1 90 ? -16.516 18.784 20.422 1.00 90.19 90 ASN A N 1
ATOM 698 C CA . ASN A 1 90 ? -15.597 19.788 19.880 1.00 90.19 90 ASN A CA 1
ATOM 699 C C . ASN A 1 90 ? -14.809 19.194 18.716 1.00 90.19 90 ASN A C 1
ATOM 701 O O . ASN A 1 90 ? -14.278 18.089 18.828 1.00 90.19 90 ASN A O 1
ATOM 705 N N . MET A 1 91 ? -14.692 19.942 17.621 1.00 90.50 91 MET A N 1
ATOM 706 C CA . MET A 1 91 ? -13.907 19.520 16.465 1.00 90.50 91 MET A CA 1
ATOM 707 C C . MET A 1 91 ? -12.415 19.520 16.807 1.00 90.50 91 MET A C 1
ATOM 709 O O . MET A 1 91 ? -11.872 20.505 17.308 1.00 90.50 91 MET A O 1
ATOM 713 N N . GLN A 1 92 ? -11.760 18.392 16.555 1.00 89.81 92 GLN A N 1
ATOM 714 C CA . GLN A 1 92 ? -10.332 18.193 16.750 1.00 89.81 92 GLN A CA 1
ATOM 715 C C . GLN A 1 92 ? -9.698 17.750 15.439 1.00 89.81 92 GLN A C 1
ATOM 717 O O . GLN A 1 92 ? -10.171 16.801 14.809 1.00 89.81 92 GLN A O 1
ATOM 722 N N . VAL A 1 93 ? -8.588 18.389 15.077 1.00 93.12 93 VAL A N 1
ATOM 723 C CA . VAL A 1 93 ? -7.770 17.958 13.943 1.00 93.12 93 VAL A CA 1
ATOM 724 C C . VAL A 1 93 ? -7.218 16.565 14.220 1.00 93.12 93 VAL A C 1
ATOM 726 O O . VAL A 1 93 ? -6.750 16.266 15.325 1.00 93.12 93 VAL A O 1
ATOM 729 N N . ARG A 1 94 ? -7.261 15.708 13.206 1.00 92.88 94 ARG A N 1
ATOM 730 C CA . ARG A 1 94 ? -6.570 14.428 13.204 1.00 92.88 94 ARG A CA 1
ATOM 731 C C . ARG A 1 94 ? -5.781 14.247 11.928 1.00 92.88 94 ARG A C 1
ATOM 733 O O . ARG A 1 94 ? -6.227 14.622 10.850 1.00 92.88 94 ARG A O 1
ATOM 740 N N . THR A 1 95 ? -4.647 13.584 12.067 1.00 96.69 95 THR A N 1
ATOM 741 C CA . THR A 1 95 ? -3.904 13.050 10.937 1.00 96.69 95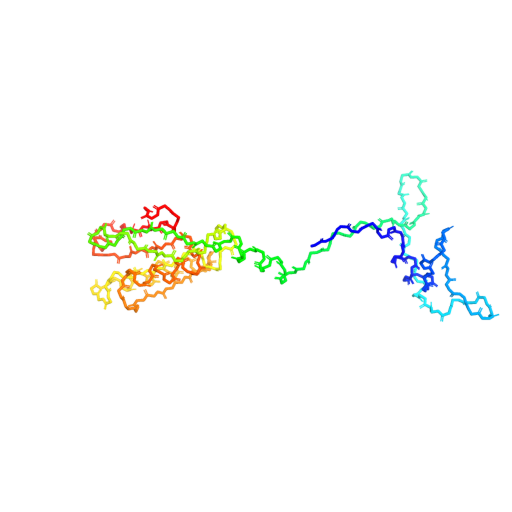 THR A CA 1
ATOM 742 C C . THR A 1 95 ? -4.413 11.645 10.639 1.00 96.69 95 THR A C 1
ATOM 744 O O . THR A 1 95 ? -4.541 10.812 11.538 1.00 96.69 95 THR A O 1
ATOM 747 N N . VAL A 1 96 ? -4.713 11.377 9.373 1.00 97.62 96 VAL A N 1
ATOM 748 C CA . VAL A 1 96 ? -5.161 10.074 8.886 1.00 97.62 96 VAL A CA 1
ATOM 749 C C . VAL A 1 96 ? -4.442 9.740 7.584 1.00 97.62 96 VAL A C 1
ATOM 751 O O . VAL A 1 96 ? -4.355 10.562 6.676 1.00 97.62 96 VAL A O 1
ATOM 754 N N . MET A 1 97 ? -3.931 8.514 7.480 1.00 98.38 97 MET A N 1
ATOM 755 C CA . MET A 1 97 ? -3.348 8.003 6.241 1.00 98.38 97 MET A CA 1
ATOM 756 C C . MET A 1 97 ? -4.429 7.270 5.443 1.00 98.38 97 MET A C 1
ATOM 758 O O . MET A 1 97 ? -4.716 6.094 5.675 1.00 98.38 97 MET A O 1
ATOM 762 N N . LYS A 1 98 ? -5.036 7.951 4.473 1.00 97.88 98 LYS A N 1
ATOM 763 C CA . LYS A 1 98 ? -6.106 7.442 3.605 1.00 97.88 98 LYS A CA 1
ATOM 764 C C . LYS A 1 98 ? -5.606 6.488 2.518 1.00 97.88 98 LYS A C 1
ATOM 766 O O . LYS A 1 98 ? -5.963 6.600 1.349 1.00 97.88 98 LYS A O 1
ATOM 771 N N . PHE A 1 99 ? -4.790 5.499 2.886 1.00 98.25 99 PHE A N 1
ATOM 772 C CA . PHE A 1 99 ? -4.370 4.466 1.942 1.00 98.25 99 PHE A CA 1
ATOM 773 C C . PHE A 1 99 ? -5.582 3.747 1.359 1.00 98.25 99 PHE A C 1
ATOM 775 O O . PHE A 1 99 ? -6.518 3.388 2.082 1.00 98.25 99 PHE A O 1
ATOM 782 N N . HIS A 1 100 ? -5.519 3.415 0.073 1.00 97.56 100 HIS A N 1
ATOM 783 C CA . HIS A 1 100 ? -6.441 2.437 -0.484 1.00 97.56 100 HIS A CA 1
ATOM 784 C C . HIS A 1 100 ? -6.351 1.129 0.338 1.00 97.56 100 HIS A C 1
ATOM 786 O O . HIS A 1 100 ? -5.232 0.678 0.612 1.00 97.56 100 HIS A O 1
ATOM 792 N N . PRO A 1 101 ? -7.464 0.457 0.702 1.00 96.69 101 PRO A N 1
ATOM 793 C CA . PRO A 1 101 ? -7.429 -0.717 1.587 1.00 96.69 101 PRO A CA 1
ATOM 794 C C . PRO A 1 101 ? -6.487 -1.838 1.125 1.00 96.69 101 PRO A C 1
ATOM 796 O O . PRO A 1 101 ? -5.882 -2.541 1.934 1.00 96.69 101 PRO A O 1
ATOM 799 N N . ARG A 1 102 ? -6.278 -1.975 -0.192 1.00 96.12 102 ARG A N 1
ATOM 800 C CA . ARG A 1 102 ? -5.306 -2.923 -0.777 1.00 96.12 102 ARG A CA 1
ATOM 801 C C . ARG A 1 102 ? -3.845 -2.585 -0.457 1.00 96.12 102 ARG A C 1
ATOM 803 O O . ARG A 1 102 ? -3.059 -3.512 -0.293 1.00 96.12 102 ARG A O 1
ATOM 810 N N . LEU A 1 103 ? -3.505 -1.307 -0.302 1.00 96.75 103 LEU A N 1
ATOM 811 C CA . LEU A 1 103 ? -2.151 -0.821 -0.012 1.00 96.75 103 LEU A CA 1
ATOM 812 C C . LEU A 1 103 ? -1.882 -0.624 1.484 1.00 96.75 103 LEU A C 1
ATOM 814 O O . LEU A 1 103 ? -0.727 -0.678 1.888 1.00 96.75 103 LEU A O 1
ATOM 818 N N . ALA A 1 104 ? -2.925 -0.443 2.303 1.00 98.00 104 ALA A N 1
ATOM 819 C CA . ALA A 1 104 ? -2.768 -0.208 3.739 1.00 98.00 104 ALA A CA 1
ATOM 820 C C . ALA A 1 104 ? -1.864 -1.271 4.408 1.00 98.00 104 ALA A C 1
ATOM 822 O O . ALA A 1 104 ? -2.100 -2.468 4.189 1.00 98.00 104 ALA A O 1
ATOM 823 N N . PRO A 1 105 ? -0.862 -0.889 5.221 1.00 97.69 105 PRO A N 1
ATOM 824 C CA . PRO A 1 105 ? 0.072 -1.845 5.819 1.00 97.69 105 PRO A CA 1
ATOM 825 C C . PRO A 1 105 ? -0.625 -2.875 6.711 1.00 97.69 105 PRO A C 1
ATOM 827 O O . PRO A 1 105 ? -0.281 -4.055 6.685 1.00 97.69 105 PRO A O 1
ATOM 830 N N . ILE A 1 106 ? -1.639 -2.434 7.456 1.00 98.44 106 ILE A N 1
ATOM 831 C CA . ILE A 1 106 ? -2.488 -3.245 8.330 1.00 98.44 106 ILE A CA 1
ATOM 832 C C . ILE A 1 106 ? -3.911 -3.175 7.770 1.00 98.44 106 ILE A C 1
ATOM 834 O O . ILE A 1 106 ? -4.385 -2.104 7.399 1.00 98.44 106 I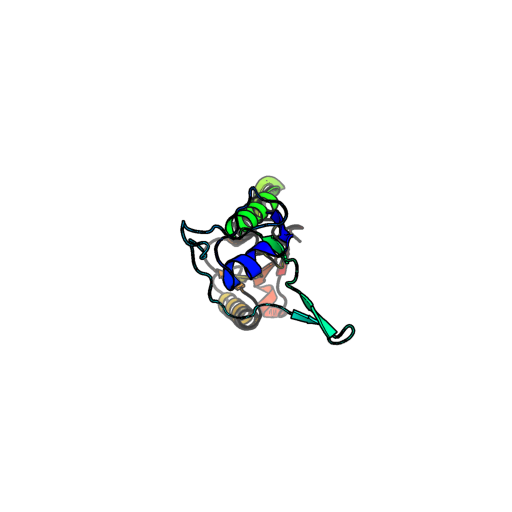LE A O 1
ATOM 838 N N . LYS A 1 107 ? -4.592 -4.319 7.668 1.00 98.19 107 LYS A N 1
ATOM 839 C CA . LYS A 1 107 ? -5.944 -4.417 7.091 1.00 98.19 107 LYS A CA 1
ATOM 840 C C . LYS A 1 107 ? -7.036 -4.235 8.132 1.00 98.19 107 LYS A C 1
ATOM 842 O O . 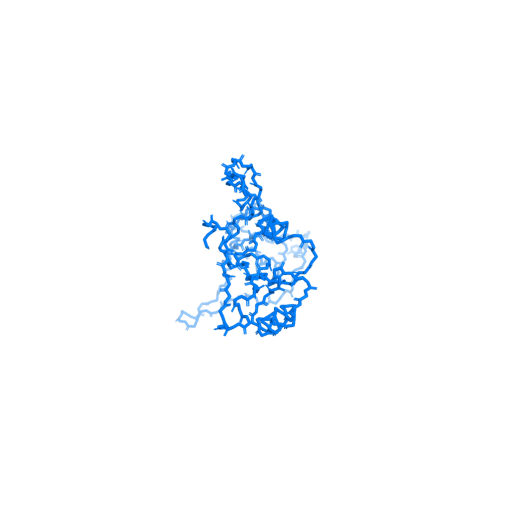LYS A 1 107 ? -8.046 -3.600 7.850 1.00 98.19 107 LYS A O 1
ATOM 847 N N . ALA A 1 108 ? -6.813 -4.778 9.323 1.00 98.38 108 ALA A N 1
ATOM 848 C CA . ALA A 1 108 ? -7.704 -4.607 10.454 1.00 98.38 108 ALA A CA 1
ATOM 849 C C . ALA A 1 108 ? -6.920 -4.567 11.767 1.00 98.38 108 ALA A C 1
ATOM 851 O O . ALA A 1 108 ? -5.881 -5.218 11.902 1.00 98.38 108 ALA A O 1
ATOM 852 N N . ALA A 1 109 ? -7.436 -3.833 12.744 1.00 98.44 109 ALA A N 1
ATOM 853 C CA . ALA A 1 109 ? -6.933 -3.833 14.108 1.00 98.44 109 ALA A CA 1
ATOM 854 C C . ALA A 1 109 ? -8.025 -4.299 15.072 1.00 98.44 109 ALA A C 1
ATOM 856 O O . ALA A 1 109 ? -9.162 -3.866 14.943 1.00 98.44 109 ALA A O 1
ATOM 857 N N . VAL A 1 110 ? -7.695 -5.174 16.021 1.00 98.44 110 VAL A N 1
ATOM 858 C CA . VAL A 1 110 ? -8.655 -5.772 16.959 1.00 98.44 110 VAL A CA 1
ATOM 859 C C . VAL A 1 110 ? -8.354 -5.321 18.384 1.00 98.44 110 VAL A C 1
ATOM 861 O O . VAL A 1 110 ? -7.223 -5.459 18.863 1.00 98.44 110 VAL A O 1
ATOM 864 N N . PHE A 1 111 ? -9.369 -4.796 19.067 1.00 97.38 111 PHE A N 1
ATOM 865 C CA . PHE A 1 111 ? -9.257 -4.128 20.359 1.00 97.38 111 PHE A CA 1
ATOM 866 C C . PHE A 1 111 ? -10.298 -4.649 21.353 1.00 97.38 111 PHE A C 1
ATOM 868 O O . PHE A 1 111 ? -11.488 -4.572 21.070 1.00 97.38 111 PHE A O 1
ATOM 875 N N . PRO A 1 112 ? -9.918 -5.085 22.564 1.00 97.25 112 PRO A N 1
ATOM 876 C CA . PRO A 1 112 ? -10.881 -5.179 23.655 1.00 97.25 112 PRO A CA 1
ATOM 877 C C . PRO A 1 112 ? -11.164 -3.777 24.212 1.00 97.25 112 PRO A C 1
ATOM 879 O O . PRO A 1 112 ? -10.227 -2.997 24.415 1.00 97.25 112 PRO A O 1
ATOM 882 N N . LEU A 1 113 ? -12.423 -3.429 24.476 1.00 95.06 113 LEU A N 1
ATOM 883 C CA . LEU A 1 113 ? -12.809 -2.119 25.007 1.00 95.06 113 LEU A CA 1
ATOM 884 C C . LEU A 1 113 ? -12.130 -1.867 26.360 1.00 95.06 113 LEU A C 1
ATOM 886 O O . LEU A 1 113 ? -11.509 -0.819 26.555 1.00 95.06 113 LEU A O 1
ATOM 890 N N . VAL A 1 114 ? -12.156 -2.872 27.240 1.00 93.31 114 VAL A N 1
ATOM 891 C CA . VAL A 1 114 ? -11.418 -2.898 28.510 1.00 93.31 114 VAL A CA 1
ATOM 892 C C . VAL A 1 114 ? -10.513 -4.123 28.609 1.00 93.31 114 VAL A C 1
ATOM 894 O O . VAL A 1 114 ? -10.773 -5.173 28.032 1.00 93.31 114 VAL A O 1
ATOM 897 N N . LYS A 1 115 ? -9.432 -4.009 29.384 1.00 93.19 115 LYS A N 1
ATOM 898 C CA . LYS A 1 115 ? -8.466 -5.095 29.605 1.00 93.19 115 LYS A CA 1
ATOM 899 C C . LYS A 1 115 ? -8.895 -6.033 30.747 1.00 93.19 115 LYS A C 1
ATOM 901 O O . LYS A 1 115 ? -8.122 -6.292 31.667 1.00 93.19 115 LYS A O 1
ATOM 906 N N . LYS A 1 116 ? -10.155 -6.454 30.748 1.00 92.12 116 LYS A N 1
ATOM 907 C CA . LYS A 1 116 ? -10.746 -7.338 31.762 1.00 92.12 116 LYS A CA 1
ATOM 908 C C . LYS A 1 116 ? -12.051 -7.938 31.236 1.00 92.12 116 LYS A C 1
ATOM 910 O O . LYS A 1 116 ? -12.409 -7.708 30.085 1.00 92.12 116 LYS A O 1
ATOM 915 N N . ASP A 1 117 ? -12.738 -8.682 32.094 1.00 90.88 117 ASP A N 1
ATOM 916 C CA . ASP A 1 117 ? -14.094 -9.180 31.857 1.00 90.88 117 ASP A CA 1
ATOM 917 C C . ASP A 1 117 ? -14.201 -10.099 30.622 1.00 90.88 117 ASP A C 1
ATOM 919 O O . ASP A 1 117 ? -15.215 -10.116 29.946 1.00 90.88 117 ASP A O 1
ATOM 923 N N . GLY A 1 118 ? -13.147 -10.857 30.286 1.00 93.38 118 GLY A N 1
ATOM 924 C CA . GLY A 1 118 ? -13.163 -11.818 29.170 1.00 93.38 118 GLY A CA 1
ATOM 925 C C . GLY A 1 118 ? -13.033 -11.209 27.763 1.00 93.38 118 GLY A C 1
ATOM 926 O O . GLY A 1 118 ? -12.849 -11.935 26.784 1.00 93.38 118 GLY A O 1
ATOM 927 N N . MET A 1 119 ? -13.102 -9.878 27.631 1.00 95.50 119 MET A N 1
ATOM 928 C CA . MET A 1 119 ? -12.997 -9.195 26.333 1.00 95.50 119 MET A CA 1
ATOM 929 C C . MET A 1 119 ? -11.640 -9.413 25.640 1.00 95.50 119 MET A C 1
ATOM 931 O O . MET A 1 119 ? -11.630 -9.621 24.423 1.00 95.50 119 MET A O 1
ATOM 935 N N . PRO A 1 120 ? -10.484 -9.391 26.343 1.00 96.62 120 PRO A N 1
ATOM 936 C CA . PRO A 1 120 ? -9.191 -9.664 25.713 1.00 96.62 120 PRO A CA 1
ATOM 937 C C . PRO A 1 120 ? -9.107 -11.053 25.076 1.00 96.62 120 PRO A C 1
ATOM 939 O O . PRO A 1 120 ? -8.491 -11.211 24.024 1.00 96.62 120 PRO A O 1
ATOM 942 N N . GLU A 1 121 ? -9.718 -12.062 25.688 1.00 96.50 121 GLU A N 1
ATOM 943 C CA . GLU A 1 121 ? -9.736 -13.438 25.198 1.00 96.50 121 GLU A CA 1
ATOM 944 C C . GLU A 1 121 ? -10.518 -13.536 23.883 1.00 96.50 121 GLU A C 1
ATOM 946 O O . GLU A 1 121 ? -10.013 -14.095 22.905 1.00 96.50 121 GLU A O 1
ATOM 951 N N . VAL A 1 122 ? -11.702 -12.918 23.822 1.00 97.12 122 VAL A N 1
ATOM 952 C CA . VAL A 1 122 ? -12.518 -12.848 22.598 1.00 97.12 122 VAL A CA 1
ATOM 953 C C . VAL A 1 122 ? -11.806 -12.048 21.504 1.00 97.12 122 VAL A C 1
ATOM 955 O O . VAL A 1 122 ? -11.698 -12.513 20.369 1.00 97.12 122 VAL A O 1
ATOM 958 N N . ALA A 1 123 ? -11.226 -10.894 21.837 1.00 97.50 123 ALA A N 1
ATOM 959 C CA . ALA A 1 123 ? -10.465 -10.083 20.887 1.00 97.50 123 ALA A CA 1
ATOM 960 C C . ALA A 1 123 ? -9.248 -10.839 20.317 1.00 97.50 123 ALA A C 1
ATOM 962 O O . ALA A 1 123 ? -8.982 -10.781 19.115 1.00 97.50 123 ALA A O 1
ATOM 963 N N . LYS A 1 124 ? -8.527 -11.606 21.147 1.00 97.94 124 LYS A N 1
ATOM 964 C CA . LYS A 1 124 ? -7.419 -12.466 20.694 1.00 97.94 124 LYS A CA 1
ATOM 965 C C . LYS A 1 124 ? -7.889 -13.610 19.808 1.00 97.94 124 LYS A C 1
ATOM 967 O O . LYS A 1 124 ? -7.162 -13.976 18.882 1.00 97.94 124 LYS A O 1
ATOM 972 N N . LYS A 1 125 ? -9.073 -14.168 20.069 1.00 97.81 125 LYS A N 1
ATOM 973 C CA . LYS A 1 125 ? -9.679 -15.195 19.216 1.00 97.81 125 LYS A CA 1
ATOM 974 C C . LYS A 1 125 ? -9.950 -14.638 17.817 1.00 97.81 125 LYS A C 1
ATOM 976 O O . LYS A 1 125 ? -9.414 -15.178 16.856 1.00 97.81 125 LYS A O 1
ATOM 981 N N . ILE A 1 126 ? -10.644 -13.502 17.717 1.00 97.88 126 ILE A N 1
ATOM 982 C CA . ILE A 1 126 ? -10.919 -12.818 16.438 1.00 97.88 126 ILE A CA 1
ATOM 983 C C . ILE A 1 126 ? -9.616 -12.474 15.709 1.00 97.88 126 ILE A C 1
ATOM 985 O O . ILE A 1 126 ? -9.456 -12.767 14.526 1.00 97.88 126 ILE A O 1
ATOM 989 N N . TYR A 1 127 ? -8.640 -11.898 16.418 1.00 98.38 127 TYR A N 1
ATOM 990 C CA . TYR A 1 127 ? -7.316 -11.622 15.857 1.00 98.38 127 TYR A CA 1
ATOM 991 C C . TYR A 1 127 ? -6.660 -12.886 15.276 1.00 98.38 127 TYR A C 1
ATOM 993 O O . TYR A 1 127 ? -6.117 -12.849 14.172 1.00 98.38 127 TYR A O 1
ATOM 1001 N N . SER A 1 128 ? -6.721 -14.004 16.003 1.00 98.31 128 SER A N 1
ATOM 1002 C CA . SER A 1 128 ? -6.124 -15.276 15.581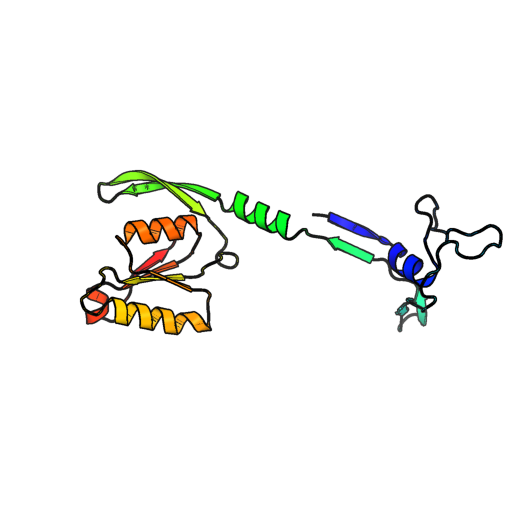 1.00 98.31 128 SER A CA 1
ATOM 1003 C C . SER A 1 128 ? -6.830 -15.883 14.371 1.00 98.31 128 SER A C 1
ATOM 1005 O O . SER A 1 128 ? -6.167 -16.505 13.550 1.00 98.31 128 SER A O 1
ATOM 1007 N N . GLU A 1 129 ? -8.140 -15.678 14.237 1.00 98.06 129 GLU A N 1
ATOM 1008 C CA . GLU A 1 129 ? -8.931 -16.120 13.081 1.00 98.06 129 GLU A CA 1
ATOM 1009 C C . GLU A 1 129 ? -8.658 -15.271 11.830 1.00 98.06 129 GLU A C 1
ATOM 1011 O O . GLU A 1 129 ? -8.628 -15.801 10.722 1.00 98.06 129 GLU A O 1
ATOM 1016 N N . LEU A 1 130 ? -8.395 -13.969 11.983 1.00 97.81 130 LEU A N 1
ATOM 1017 C CA . LEU A 1 130 ? -8.107 -13.075 10.853 1.00 97.81 130 LEU A CA 1
ATOM 1018 C C . LEU A 1 130 ? -6.658 -13.166 10.352 1.00 97.81 130 LEU A C 1
ATOM 1020 O O . LEU A 1 130 ? -6.401 -13.007 9.156 1.00 97.81 130 LEU A O 1
ATOM 1024 N N . LYS A 1 131 ? -5.703 -13.418 11.252 1.00 97.81 131 LYS A N 1
ATOM 1025 C CA . LYS A 1 131 ? -4.257 -13.413 10.967 1.00 97.81 131 LYS A CA 1
ATOM 1026 C C . LYS A 1 131 ? -3.796 -14.318 9.809 1.00 97.81 131 LYS A C 1
ATOM 1028 O O . LYS A 1 131 ? -2.883 -13.902 9.099 1.00 97.81 131 LYS A O 1
ATOM 1033 N N . PRO A 1 132 ? -4.370 -15.513 9.570 1.00 98.25 132 PRO A N 1
ATOM 1034 C CA . PRO A 1 132 ? -4.004 -16.345 8.422 1.00 98.25 132 PRO A CA 1
ATOM 1035 C C . PRO A 1 132 ? -4.380 -15.734 7.067 1.00 98.25 132 PRO A C 1
ATOM 1037 O O . PRO A 1 132 ? -3.806 -16.111 6.049 1.00 98.25 132 PRO A O 1
ATOM 1040 N N . HIS A 1 133 ? -5.341 -14.808 7.045 1.00 97.62 133 HIS A N 1
ATOM 1041 C CA . HIS A 1 133 ? -5.904 -14.245 5.818 1.00 97.62 133 HIS A CA 1
ATOM 1042 C C . HIS A 1 133 ? -5.429 -12.815 5.549 1.00 97.62 133 HIS A C 1
ATOM 1044 O O . HIS A 1 133 ? -5.338 -12.403 4.392 1.00 97.62 133 HIS A O 1
ATOM 1050 N N . PHE A 1 134 ? -5.111 -12.055 6.600 1.00 97.44 134 PHE A N 1
ATOM 1051 C CA . PHE A 1 134 ? -4.788 -10.635 6.497 1.00 97.44 134 PHE A CA 1
ATOM 1052 C C . PHE A 1 134 ? -3.676 -10.220 7.462 1.00 97.44 134 PHE A C 1
ATOM 1054 O O . PHE A 1 134 ? -3.539 -10.767 8.556 1.00 97.44 134 PHE A O 1
ATOM 1061 N N . ASN A 1 135 ? -2.924 -9.175 7.096 1.00 97.88 135 ASN A N 1
ATOM 1062 C CA . ASN A 1 135 ? -2.040 -8.509 8.049 1.00 97.88 135 ASN A CA 1
ATOM 1063 C C . ASN A 1 135 ? -2.885 -7.701 9.041 1.00 97.88 135 ASN A C 1
ATOM 1065 O O . ASN A 1 135 ? -3.437 -6.659 8.682 1.00 97.88 135 ASN A O 1
ATOM 1069 N N . VAL A 1 136 ? -3.017 -8.202 10.266 1.00 98.25 136 VAL A N 1
ATOM 1070 C CA . VAL A 1 136 ? -3.863 -7.617 11.313 1.00 98.25 136 VAL A CA 1
ATOM 1071 C C . VAL A 1 136 ? -3.061 -7.259 12.554 1.00 98.25 136 VAL A C 1
ATOM 1073 O O . VAL A 1 136 ? -2.018 -7.850 12.843 1.00 98.25 136 VAL A O 1
ATOM 1076 N N . PHE A 1 137 ? -3.570 -6.291 13.308 1.00 98.38 137 PHE A N 1
ATOM 1077 C CA . PHE A 1 137 ? -2.951 -5.772 14.521 1.00 98.38 137 PHE A CA 1
ATOM 1078 C C . PHE A 1 137 ? -3.832 -6.042 15.745 1.00 98.38 137 PHE A C 1
ATOM 1080 O O . PHE A 1 137 ? -5.054 -6.030 15.649 1.00 98.38 137 PHE A O 1
ATOM 1087 N N . TYR A 1 138 ? -3.222 -6.278 16.904 1.00 98.19 138 TYR A N 1
ATOM 1088 C CA . TYR A 1 138 ? -3.928 -6.423 18.178 1.00 98.19 138 TYR A CA 1
ATOM 1089 C C . TYR A 1 138 ? -3.342 -5.450 19.192 1.00 98.19 138 TYR A C 1
ATOM 1091 O O . TYR A 1 138 ? -2.119 -5.373 19.333 1.00 98.19 138 TYR A O 1
ATOM 1099 N N . ASP A 1 139 ? -4.202 -4.745 19.928 1.00 96.44 139 ASP A N 1
ATOM 1100 C CA . ASP A 1 139 ? -3.764 -3.898 21.037 1.00 96.44 139 ASP A CA 1
ATOM 1101 C C . ASP A 1 139 ? -4.816 -3.757 22.139 1.00 96.44 139 ASP A C 1
ATOM 1103 O O . ASP A 1 139 ? -5.997 -3.526 21.900 1.00 96.44 139 ASP A O 1
ATOM 1107 N N . GLU A 1 140 ? -4.352 -3.808 23.379 1.00 94.94 140 GLU A N 1
ATOM 1108 C CA . GLU A 1 140 ? -5.133 -3.681 24.614 1.00 94.94 140 GLU A CA 1
ATOM 1109 C C . GLU A 1 140 ? -4.580 -2.580 25.539 1.00 94.94 140 GLU A C 1
ATOM 1111 O O . GLU A 1 140 ? -5.016 -2.440 26.683 1.00 94.94 140 GLU A O 1
ATOM 1116 N N . LYS A 1 141 ? -3.573 -1.819 25.084 1.00 92.38 141 LYS A N 1
ATOM 1117 C CA . LYS A 1 141 ? -2.900 -0.791 25.880 1.00 92.38 141 LYS A CA 1
ATOM 1118 C C . LYS A 1 141 ? -3.528 0.583 25.656 1.00 92.38 141 LYS A C 1
ATOM 1120 O O . LYS A 1 141 ? -3.499 1.144 24.564 1.00 92.38 141 LYS A O 1
ATOM 1125 N N . GLY A 1 142 ? -3.989 1.182 26.751 1.00 90.25 142 GLY A N 1
ATOM 1126 C CA . GLY A 1 142 ? -4.559 2.527 26.757 1.00 90.25 142 GLY A CA 1
ATOM 1127 C C . GLY A 1 142 ? -6.031 2.570 26.340 1.00 90.25 142 GLY A C 1
ATOM 1128 O O . GLY A 1 142 ? -6.661 1.557 26.049 1.00 90.25 142 GLY A O 1
ATOM 1129 N N . ALA A 1 143 ? -6.592 3.779 26.347 1.00 91.81 143 ALA A N 1
ATOM 1130 C CA . ALA A 1 143 ? -7.992 4.007 25.991 1.00 91.81 143 ALA A CA 1
ATOM 1131 C C . ALA A 1 143 ? -8.251 3.667 24.513 1.00 91.81 143 ALA A C 1
ATOM 1133 O O . ALA A 1 143 ? -7.371 3.864 23.672 1.00 91.81 143 ALA A O 1
ATOM 1134 N N . VAL A 1 144 ? -9.457 3.187 24.188 1.00 92.00 144 VAL A N 1
ATOM 1135 C CA . VAL A 1 144 ? -9.826 2.794 22.814 1.00 92.00 144 VAL A CA 1
ATOM 1136 C C . VAL A 1 144 ? -9.668 3.946 21.814 1.00 92.00 144 VAL A C 1
ATOM 1138 O O . VAL A 1 144 ? -9.086 3.743 20.754 1.00 92.00 144 VAL A O 1
ATOM 1141 N N . GLY A 1 145 ? -10.013 5.181 22.199 1.00 90.81 145 GLY A N 1
ATOM 1142 C CA . GLY A 1 145 ? -9.813 6.364 21.354 1.00 90.81 145 GLY A CA 1
ATOM 1143 C C . GLY A 1 145 ? -8.353 6.577 20.939 1.00 90.81 145 GLY A C 1
ATOM 1144 O O . GLY A 1 145 ? -8.070 6.850 19.776 1.00 90.81 145 GLY A O 1
ATOM 1145 N N . ARG A 1 146 ? -7.391 6.349 21.847 1.00 92.56 146 ARG A N 1
ATOM 1146 C CA . ARG A 1 146 ? -5.952 6.426 21.519 1.00 92.56 146 ARG A CA 1
ATOM 1147 C C . ARG A 1 146 ? -5.508 5.315 20.569 1.00 92.56 146 ARG A C 1
ATOM 1149 O O . ARG A 1 146 ? -4.589 5.523 19.781 1.00 92.56 146 ARG A O 1
ATOM 1156 N N . ARG A 1 147 ? -6.141 4.142 20.646 1.00 95.38 147 ARG A N 1
ATOM 1157 C CA . ARG A 1 147 ? -5.880 3.029 19.726 1.00 95.38 147 ARG A CA 1
ATOM 1158 C C . ARG A 1 147 ? -6.410 3.344 18.330 1.00 95.38 147 ARG A C 1
ATOM 1160 O O . ARG A 1 147 ? -5.653 3.177 17.381 1.00 95.38 147 ARG A O 1
ATOM 1167 N N . TYR A 1 148 ? -7.619 3.898 18.216 1.00 94.94 148 TYR A N 1
ATOM 1168 C CA . TYR A 1 148 ? -8.158 4.378 16.939 1.00 94.94 148 TYR A CA 1
ATOM 1169 C C . TYR A 1 148 ? -7.266 5.444 16.300 1.00 94.94 148 TYR A C 1
ATOM 1171 O O . TYR A 1 148 ? -6.890 5.281 15.148 1.00 94.94 148 TYR A O 1
ATOM 1179 N N . ARG A 1 149 ? -6.830 6.468 17.051 1.00 93.75 149 ARG A N 1
ATOM 1180 C CA . ARG A 1 149 ? -5.912 7.505 16.532 1.00 93.75 149 ARG A CA 1
ATOM 1181 C C . ARG A 1 149 ? -4.636 6.916 15.929 1.00 93.75 149 ARG A C 1
ATOM 1183 O O . ARG A 1 149 ? -4.271 7.263 14.815 1.00 93.75 149 ARG A O 1
ATOM 1190 N N . ARG A 1 150 ? -4.004 5.960 16.619 1.00 95.81 150 ARG A N 1
ATOM 1191 C CA . ARG A 1 150 ? -2.796 5.294 16.106 1.00 95.81 150 ARG A CA 1
ATOM 1192 C C . ARG A 1 150 ? -3.058 4.523 14.811 1.00 95.81 150 ARG A C 1
ATOM 1194 O O . ARG A 1 150 ? -2.175 4.427 13.969 1.00 95.81 150 ARG A O 1
ATOM 1201 N N . GLN A 1 151 ? -4.241 3.931 14.670 1.00 97.88 151 GLN A N 1
ATOM 1202 C CA . GLN A 1 151 ? -4.615 3.214 13.453 1.00 97.88 151 GLN A CA 1
ATOM 1203 C C . GLN A 1 151 ? -5.001 4.149 12.311 1.00 97.88 151 GLN A C 1
ATOM 1205 O O . GLN A 1 151 ? -4.667 3.840 11.172 1.00 97.88 151 GLN A O 1
ATOM 1210 N N . ASP A 1 152 ? -5.634 5.286 12.606 1.00 97.00 152 ASP A N 1
ATOM 1211 C CA . ASP A 1 152 ? -5.895 6.344 11.627 1.00 97.00 152 ASP A CA 1
ATOM 1212 C C . ASP A 1 152 ? -4.557 6.858 11.056 1.00 97.00 152 ASP A C 1
ATOM 1214 O O . ASP A 1 152 ? -4.376 6.881 9.839 1.00 97.00 152 ASP A O 1
ATOM 1218 N N . GLU A 1 153 ? -3.577 7.151 11.921 1.00 97.19 153 GLU A N 1
ATOM 1219 C CA . GLU A 1 153 ? -2.212 7.551 11.536 1.00 97.19 153 GLU A CA 1
ATOM 1220 C C . GLU A 1 153 ? -1.442 6.445 10.793 1.00 97.19 153 GLU A C 1
ATOM 1222 O O . GLU A 1 153 ? -0.633 6.734 9.917 1.00 97.19 153 GLU A O 1
ATOM 1227 N N . ALA A 1 154 ? -1.687 5.168 11.103 1.00 97.62 154 ALA A N 1
ATOM 1228 C CA . ALA A 1 154 ? -1.104 4.037 10.372 1.00 97.62 154 ALA A CA 1
ATOM 1229 C C . ALA A 1 154 ? -1.857 3.702 9.066 1.00 97.62 154 ALA A C 1
ATOM 1231 O O . ALA A 1 154 ? -1.374 2.911 8.251 1.00 97.62 154 ALA A O 1
ATOM 1232 N N . GLY A 1 155 ? -3.042 4.286 8.873 1.00 98.00 155 GLY A N 1
ATOM 1233 C CA . GLY A 1 155 ? -3.911 4.100 7.718 1.00 98.00 155 GLY A CA 1
ATOM 1234 C C . GLY A 1 155 ? -4.647 2.766 7.654 1.00 98.00 155 GLY A C 1
ATOM 1235 O O . GLY A 1 155 ? -5.044 2.341 6.565 1.00 98.00 155 GLY A O 1
ATOM 1236 N N . THR A 1 156 ? -4.841 2.112 8.799 1.00 98.50 156 THR A N 1
ATOM 1237 C CA . THR A 1 156 ? -5.582 0.850 8.912 1.00 98.50 156 THR A CA 1
ATOM 1238 C C . THR A 1 156 ? -7.060 1.073 8.573 1.00 98.50 156 THR A C 1
ATOM 1240 O O . THR A 1 156 ? -7.701 1.876 9.247 1.00 98.50 156 THR A O 1
ATOM 1243 N N . PRO A 1 157 ? -7.635 0.368 7.579 1.00 98.19 157 PRO A N 1
ATOM 1244 C CA . PRO A 1 157 ? -9.007 0.612 7.131 1.00 98.19 157 PRO A CA 1
ATOM 1245 C C . PRO A 1 157 ? -10.079 0.311 8.183 1.00 98.19 157 PRO A C 1
ATOM 1247 O O . PRO A 1 157 ? -11.037 1.068 8.300 1.00 98.19 157 PRO A O 1
ATOM 1250 N N . TYR A 1 158 ? -9.914 -0.771 8.954 1.00 98.19 158 TYR A N 1
ATOM 1251 C CA . TYR A 1 158 ? -10.946 -1.254 9.874 1.00 98.19 158 TYR A CA 1
ATOM 1252 C C . TYR A 1 158 ? -10.414 -1.441 11.291 1.00 98.19 158 TYR A C 1
ATOM 1254 O O . TYR A 1 158 ? -9.414 -2.127 11.512 1.00 98.19 158 TYR A O 1
ATOM 1262 N N . CYS A 1 159 ? -11.115 -0.885 12.274 1.00 98.06 159 CYS A N 1
ATOM 1263 C CA . CYS A 1 159 ? -10.881 -1.186 13.682 1.00 98.06 159 CYS A CA 1
ATOM 1264 C C . CYS A 1 159 ? -12.067 -1.968 14.246 1.00 98.06 159 CYS A C 1
ATOM 1266 O O . CYS A 1 159 ? -13.191 -1.486 14.225 1.00 98.06 159 CYS A O 1
ATOM 1268 N N . ILE A 1 160 ? -11.805 -3.162 14.759 1.00 98.06 160 ILE A N 1
ATOM 1269 C CA . ILE A 1 160 ? -12.785 -4.076 15.335 1.00 98.06 160 ILE A CA 1
ATOM 1270 C C . ILE A 1 160 ? -12.666 -3.989 16.853 1.00 98.06 160 ILE A C 1
ATOM 1272 O O . ILE A 1 160 ? -11.614 -4.305 17.414 1.00 98.06 160 ILE A O 1
ATOM 1276 N N . THR A 1 161 ? -13.740 -3.591 17.520 1.00 96.94 161 THR A N 1
ATOM 1277 C CA . THR A 1 161 ? -13.785 -3.454 18.974 1.00 96.94 161 THR A CA 1
ATOM 1278 C C . THR A 1 161 ? -14.736 -4.474 19.580 1.00 96.94 161 THR A C 1
ATOM 1280 O O . THR A 1 161 ? -15.885 -4.601 19.165 1.00 96.94 161 THR A O 1
ATOM 1283 N N . VAL A 1 162 ? -14.217 -5.193 20.571 1.00 97.31 162 VAL A N 1
ATOM 1284 C CA . VAL A 1 162 ? -14.943 -6.140 21.419 1.00 97.31 162 VAL A CA 1
ATOM 1285 C C . VAL A 1 162 ? -15.334 -5.418 22.697 1.00 97.31 162 VAL A C 1
ATOM 1287 O O . VAL A 1 162 ? -14.454 -4.957 23.429 1.00 97.31 162 VAL A O 1
ATOM 1290 N N . ASP A 1 163 ? -16.624 -5.319 22.974 1.00 94.44 163 ASP A N 1
ATOM 1291 C CA . ASP A 1 163 ? -17.164 -4.681 24.171 1.00 94.44 163 ASP A CA 1
ATOM 1292 C C . ASP A 1 163 ? -17.930 -5.690 25.045 1.00 94.44 163 ASP A C 1
ATOM 1294 O O . ASP A 1 163 ? -17.803 -6.903 24.877 1.00 94.44 163 ASP A O 1
ATOM 1298 N N . GLY A 1 164 ? -18.658 -5.195 26.049 1.00 92.44 164 GLY A N 1
ATOM 1299 C CA . GLY A 1 164 ? -19.450 -6.054 26.930 1.00 92.44 164 GLY A CA 1
ATOM 1300 C C . GLY A 1 164 ? -20.610 -6.735 26.212 1.00 92.44 164 GLY A C 1
ATOM 1301 O O . GLY A 1 164 ? -20.893 -7.888 26.514 1.00 92.44 164 GLY A O 1
ATOM 1302 N N . GLN A 1 165 ? -21.220 -6.064 25.232 1.00 92.56 165 GLN A N 1
ATOM 1303 C CA . GLN A 1 165 ? -22.343 -6.611 24.478 1.00 92.56 165 GLN A CA 1
ATOM 1304 C C . GLN A 1 165 ? -21.891 -7.790 23.607 1.00 92.56 165 GLN A C 1
ATOM 1306 O O . GLN A 1 165 ? -22.609 -8.783 23.513 1.00 92.56 165 GLN A O 1
ATOM 1311 N N . THR A 1 166 ? -20.657 -7.753 23.090 1.00 92.81 166 THR A N 1
ATOM 1312 C CA . THR A 1 166 ? -20.061 -8.885 22.363 1.00 92.81 166 THR A CA 1
ATOM 1313 C C . THR A 1 166 ? -20.124 -10.202 23.141 1.00 92.81 166 THR A C 1
ATOM 1315 O O . THR A 1 166 ? -20.255 -11.265 22.537 1.00 92.81 166 THR A O 1
ATOM 1318 N N . LEU A 1 167 ? -20.017 -10.161 24.472 1.00 89.19 167 LEU A N 1
ATOM 1319 C CA . LEU A 1 167 ? -20.047 -11.366 25.308 1.00 89.19 167 LEU A CA 1
ATOM 1320 C C . LEU A 1 167 ? -21.450 -11.972 25.414 1.00 89.19 167 LEU A C 1
ATOM 1322 O O . LEU A 1 167 ? -21.571 -13.177 25.635 1.00 89.19 167 LEU A O 1
ATOM 1326 N N . ASP A 1 168 ? -22.480 -11.151 25.229 1.00 92.50 168 ASP A N 1
ATOM 1327 C CA . ASP A 1 168 ? -23.876 -11.556 25.329 1.00 92.50 168 ASP A CA 1
ATOM 1328 C C . ASP A 1 168 ? -24.425 -12.022 23.971 1.00 92.50 168 ASP A C 1
ATOM 1330 O O . ASP A 1 168 ? -25.135 -13.027 23.904 1.00 92.50 168 ASP A O 1
ATOM 1334 N N . ASP A 1 169 ? -24.084 -11.325 22.879 1.00 94.44 169 ASP A N 1
ATOM 1335 C CA . ASP A 1 169 ? -24.702 -11.534 21.560 1.00 94.44 169 ASP A CA 1
ATOM 1336 C C . ASP A 1 169 ? -23.741 -11.947 20.429 1.00 94.44 169 ASP A C 1
ATOM 1338 O O . ASP A 1 169 ? -24.186 -12.208 19.309 1.00 94.44 169 ASP A O 1
ATOM 1342 N N . ASN A 1 170 ? -22.441 -12.083 20.712 1.00 92.62 170 ASN A N 1
ATOM 1343 C CA . ASN A 1 170 ? -21.386 -12.391 19.736 1.00 92.62 170 ASN A CA 1
ATOM 1344 C C . ASN A 1 170 ? -21.279 -11.395 18.565 1.00 92.62 170 ASN A C 1
ATOM 1346 O O . ASN A 1 170 ? -20.777 -11.754 17.495 1.00 92.62 170 ASN A O 1
ATOM 1350 N N . THR A 1 171 ? -21.708 -10.146 18.745 1.00 95.62 171 THR A N 1
ATOM 1351 C CA . THR A 1 171 ? -21.518 -9.075 17.760 1.00 95.62 171 THR A CA 1
ATOM 1352 C C . THR A 1 171 ? -20.352 -8.166 18.138 1.00 95.62 171 THR A C 1
ATOM 1354 O O . THR A 1 171 ? -20.000 -8.017 19.304 1.00 95.62 171 THR A O 1
ATOM 1357 N N . VAL A 1 172 ? -19.700 -7.567 17.142 1.00 95.94 172 VAL A N 1
ATOM 1358 C CA . VAL A 1 172 ? -18.582 -6.634 17.347 1.00 95.94 172 VAL A CA 1
ATOM 1359 C C . VAL A 1 172 ? -18.849 -5.318 16.646 1.00 95.94 172 VAL A C 1
ATOM 1361 O O . VAL A 1 172 ? -19.510 -5.279 15.609 1.00 95.94 172 VAL A O 1
ATOM 1364 N N . THR A 1 173 ? -18.261 -4.249 17.174 1.00 95.44 173 THR A N 1
ATOM 1365 C CA . THR A 1 173 ? -18.285 -2.943 16.517 1.00 95.44 173 THR A CA 1
ATOM 1366 C C . THR A 1 173 ? -17.129 -2.854 15.527 1.00 95.44 173 THR A C 1
ATOM 1368 O O . THR A 1 173 ? -15.974 -3.058 15.904 1.00 95.44 173 THR A O 1
ATOM 1371 N N . ILE A 1 174 ? -17.419 -2.527 14.268 1.00 96.75 174 ILE A N 1
ATOM 1372 C CA . ILE A 1 174 ? -16.407 -2.237 13.247 1.00 96.75 174 ILE A CA 1
ATOM 1373 C C . ILE A 1 174 ? -16.471 -0.746 12.952 1.00 96.75 174 ILE A C 1
ATOM 1375 O O . ILE A 1 174 ? -17.503 -0.269 12.512 1.00 96.75 174 ILE A O 1
ATOM 1379 N N . ARG A 1 175 ? -15.365 -0.038 13.176 1.00 96.38 175 ARG A N 1
ATOM 1380 C CA . ARG A 1 175 ? -15.198 1.365 12.799 1.00 96.38 175 ARG A CA 1
ATOM 1381 C C . ARG A 1 175 ? -14.403 1.455 11.506 1.00 96.38 175 ARG A C 1
ATOM 1383 O O . ARG A 1 175 ? -13.245 1.018 11.468 1.00 96.38 175 ARG A O 1
ATOM 1390 N N . ASP A 1 176 ? -14.992 2.071 10.492 1.00 97.44 176 ASP A N 1
ATOM 1391 C CA . ASP A 1 176 ? -14.314 2.446 9.255 1.00 97.44 176 ASP A CA 1
ATOM 1392 C C . ASP A 1 176 ? -13.442 3.703 9.448 1.00 97.44 176 ASP A C 1
ATOM 1394 O O . ASP A 1 176 ? -13.817 4.664 10.127 1.00 97.44 176 ASP A O 1
ATOM 1398 N N . ARG A 1 177 ? -12.235 3.694 8.871 1.00 96.75 177 ARG A N 1
ATOM 1399 C CA . ARG A 1 177 ? -11.240 4.773 9.013 1.00 96.75 177 ARG A CA 1
ATOM 1400 C C . ARG A 1 177 ? -11.730 6.118 8.473 1.00 96.75 177 ARG A C 1
ATOM 1402 O O . ARG A 1 177 ? -11.461 7.157 9.087 1.00 96.75 177 ARG A O 1
ATOM 1409 N N . ASP A 1 178 ? -12.382 6.098 7.313 1.00 94.31 178 ASP A N 1
ATOM 1410 C CA . ASP A 1 178 ? -12.693 7.303 6.547 1.00 94.31 178 ASP A CA 1
ATOM 1411 C C . ASP A 1 178 ? -14.029 7.901 6.989 1.00 94.31 178 ASP A C 1
ATOM 1413 O O . ASP A 1 178 ? -14.098 9.101 7.250 1.00 94.31 178 ASP A O 1
ATOM 1417 N N . SER A 1 179 ? -15.063 7.065 7.120 1.00 93.00 179 SER A N 1
ATOM 1418 C CA . SER A 1 179 ? -16.421 7.484 7.491 1.00 93.00 179 SER A CA 1
ATOM 1419 C C . SER A 1 179 ? -16.656 7.601 8.997 1.00 93.00 179 SER A C 1
ATOM 1421 O O . SER A 1 179 ? -17.546 8.344 9.403 1.00 93.00 179 SER A O 1
ATOM 1423 N N . LEU A 1 180 ? -15.838 6.936 9.824 1.00 86.94 180 LEU A N 1
ATOM 1424 C CA . LEU A 1 180 ? -15.953 6.899 11.294 1.00 86.94 180 LEU A CA 1
ATOM 1425 C C . LEU A 1 180 ? -17.186 6.195 11.839 1.00 86.94 180 LEU A C 1
ATOM 1427 O O . LEU A 1 180 ? -17.428 6.270 13.047 1.00 86.94 180 LEU A O 1
ATOM 1431 N N . VAL A 1 181 ? -17.926 5.520 10.966 1.00 76.81 181 VAL A N 1
ATOM 1432 C CA . VAL A 1 181 ? -19.102 4.721 11.302 1.00 76.81 181 VAL A CA 1
ATOM 1433 C C . VAL A 1 181 ? -18.739 3.244 11.281 1.00 76.81 181 VAL A C 1
ATOM 1435 O O . VAL A 1 181 ? -17.802 2.863 10.537 1.00 76.81 181 VAL A O 1
#

pLDDT: mean 94.39, std 4.17, range [70.38, 98.5]

Secondary structure (DSSP, 8-state):
-EEEEEETHHHHHHHHB-EETTSSS-EEPB-TTSSBSSB-------EE-TTT--EEPPPEEEEE--HHHHHHHHHHHHEEEEEEE-TTS-EEEEEEE---TTT-S-SEEEEESSSSTTHHHHHHHHHHHHTTTS-EEE--SS-HHHHHHHHHHHT-SEEEEE-HHHHHH---EEEETTT--

Foldseek 3Di:
DDWDWQFLQVVCCQQQNHWDPVDVVTDADADPVRHRPGGHPNDDQWDQDPPVRDTDRGIDTDDDDDPVVVVVVLQVVQWDWDWDQDPVGDTDIATFRQHDCVPQPAQEEFEEQAPDDCSLVVSVVVVVVCVVPTRYHYDHPDHVVVVLRVCRNSNHQWYWYGYPVCVVPVDIDIAGSPPRD

Sequence (181 aa):
EGIAHRGDFDLRSHMEGKLDPNTNPLEVETNEHGQPKWRGSGKDLSYRDDLSGEKYVPHVIEPSAGADRATLAFLCEAYTEDEVPDEKGNMQVRTVMKFHPRLAPIKAAVFPLVKKDGMPEVAKKIYSELKPHFNVFYDEKGAVGRRYRRQDEAGTPYCITVDGQTLDDNTVTIRDRDSLV